Protein AF-A0A833SLP3-F1 (afdb_monomer_lite)

Foldseek 3Di:
DDDDDDPDDPPVPDPPVPDPPQDWDFDPPQDDPPPGTDTDRPPVPPDPVVQDDPVNVLVVVCVPPVQQDFDDWDFDQDPPPSDTDDIDTDTSVNVVVVVVVVVVVCCVVPVDDD

Structure (mmCIF, N/CA/C/O backbone):
data_AF-A0A833SLP3-F1
#
_entry.id   AF-A0A833SLP3-F1
#
loop_
_atom_site.group_PDB
_atom_site.id
_atom_site.type_symbol
_atom_site.label_atom_id
_atom_site.label_alt_id
_atom_site.label_comp_id
_atom_site.label_asym_id
_atom_site.label_entity_id
_atom_site.label_seq_id
_atom_site.pdbx_PDB_ins_code
_atom_site.Cartn_x
_atom_site.Cartn_y
_atom_site.Cartn_z
_atom_site.occupancy
_atom_site.B_iso_or_equiv
_atom_site.auth_seq_id
_atom_site.auth_comp_id
_atom_site.auth_asym_id
_atom_site.auth_atom_id
_atom_site.pdbx_PDB_model_num
ATOM 1 N N . MET A 1 1 ? 26.990 33.335 0.615 1.00 36.12 1 MET A N 1
ATOM 2 C CA . MET A 1 1 ? 26.023 33.212 1.726 1.00 36.12 1 MET A CA 1
ATOM 3 C C . MET A 1 1 ? 24.631 33.295 1.120 1.00 36.12 1 MET A C 1
ATOM 5 O O . MET A 1 1 ? 24.269 34.362 0.651 1.00 36.12 1 MET A O 1
ATOM 9 N N . GLY A 1 2 ? 23.921 32.172 0.991 1.00 31.83 2 GLY A N 1
ATOM 10 C CA . GLY A 1 2 ? 22.593 32.122 0.369 1.00 31.83 2 GLY A CA 1
ATOM 11 C C . GLY A 1 2 ? 21.547 31.756 1.412 1.00 31.83 2 GLY A C 1
ATOM 12 O O . GLY A 1 2 ? 21.496 30.610 1.852 1.00 31.83 2 GLY A O 1
ATOM 13 N N . SER A 1 3 ? 20.758 32.738 1.837 1.00 35.44 3 SER A N 1
ATOM 14 C CA . SER A 1 3 ? 19.625 32.562 2.740 1.00 35.44 3 SER A CA 1
ATOM 15 C C . SER A 1 3 ? 18.518 31.787 2.025 1.00 35.44 3 SER A C 1
ATOM 17 O O . SER A 1 3 ? 17.886 32.302 1.103 1.00 35.44 3 SER A O 1
ATOM 19 N N . SER A 1 4 ? 18.287 30.545 2.445 1.00 35.59 4 SER A N 1
ATOM 20 C CA . SER A 1 4 ? 17.100 29.788 2.048 1.00 35.59 4 SER A CA 1
ATOM 21 C C . SER A 1 4 ? 15.895 30.373 2.781 1.00 35.59 4 SER A C 1
ATOM 23 O O . SER A 1 4 ? 15.726 30.158 3.978 1.00 35.59 4 SER A O 1
ATOM 25 N N . PHE A 1 5 ? 15.084 31.163 2.080 1.00 35.94 5 PHE A N 1
ATOM 26 C CA . PHE A 1 5 ? 13.800 31.625 2.594 1.00 35.94 5 PHE A CA 1
ATOM 27 C C . PHE A 1 5 ? 12.824 30.445 2.599 1.00 35.94 5 PHE A C 1
ATOM 29 O O . PHE A 1 5 ? 12.491 29.894 1.552 1.00 35.94 5 PHE A O 1
ATOM 36 N N 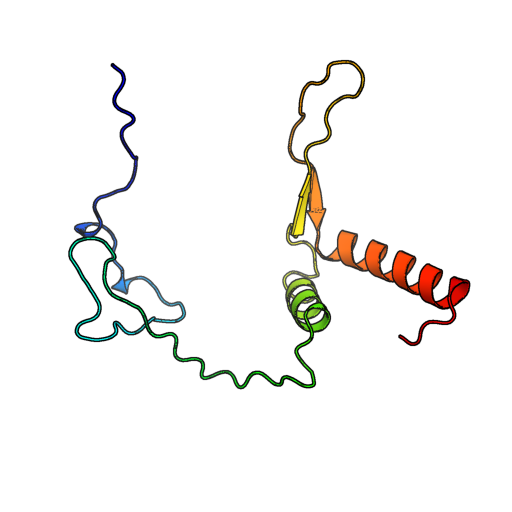. SER A 1 6 ? 12.390 30.045 3.794 1.00 42.50 6 SER A N 1
ATOM 37 C CA . SER A 1 6 ? 11.255 29.143 3.973 1.00 42.50 6 SER A CA 1
ATOM 38 C C . SER A 1 6 ? 10.001 29.832 3.431 1.00 42.50 6 SER A C 1
ATOM 40 O O . SER A 1 6 ? 9.643 30.913 3.891 1.00 42.50 6 SER A O 1
ATOM 42 N N . SER A 1 7 ? 9.334 29.226 2.449 1.00 48.97 7 SER A N 1
ATOM 43 C CA . SER A 1 7 ? 8.093 29.723 1.837 1.00 48.97 7 SER A CA 1
ATOM 44 C C . SER A 1 7 ? 6.855 29.512 2.724 1.00 48.97 7 SER A C 1
ATOM 46 O O . SER A 1 7 ? 5.748 29.336 2.216 1.00 48.97 7 SER A O 1
ATOM 48 N N . ALA A 1 8 ? 7.026 29.448 4.043 1.00 56.06 8 ALA A N 1
ATOM 49 C CA . ALA A 1 8 ? 5.923 29.256 4.967 1.00 56.06 8 ALA A CA 1
ATOM 50 C C . ALA A 1 8 ? 5.251 30.609 5.220 1.00 56.06 8 ALA A C 1
ATOM 52 O O . ALA A 1 8 ? 5.862 31.515 5.789 1.00 56.06 8 ALA A O 1
ATOM 53 N N . ALA A 1 9 ? 3.998 30.754 4.782 1.00 58.50 9 ALA A N 1
ATOM 54 C CA . ALA A 1 9 ? 3.167 31.881 5.184 1.00 58.50 9 ALA A CA 1
ATOM 55 C C . ALA A 1 9 ? 3.184 32.008 6.723 1.00 58.50 9 ALA A C 1
ATOM 57 O O . ALA A 1 9 ? 3.172 30.983 7.417 1.00 58.50 9 ALA A O 1
ATOM 58 N N . PRO A 1 10 ? 3.239 33.231 7.279 1.00 62.28 10 PRO A N 1
ATOM 59 C CA . PRO A 1 10 ? 3.225 33.419 8.723 1.00 62.28 10 PRO A CA 1
ATOM 60 C C . PRO A 1 10 ? 1.960 32.787 9.317 1.00 62.28 10 PRO A C 1
ATOM 62 O O . PRO A 1 10 ? 0.875 32.929 8.758 1.00 62.28 10 PRO A O 1
ATOM 65 N N . MET A 1 11 ? 2.090 32.102 10.461 1.00 55.31 11 MET A N 1
ATOM 66 C CA . MET A 1 11 ? 0.978 31.369 11.092 1.00 55.31 11 MET A CA 1
ATOM 67 C C . MET A 1 11 ? -0.267 32.233 11.347 1.00 55.31 11 MET A C 1
ATOM 69 O O . MET A 1 11 ? -1.371 31.702 11.377 1.00 55.31 11 MET A O 1
ATOM 73 N N . SER A 1 12 ? -0.111 33.554 11.480 1.00 62.12 12 SER A N 1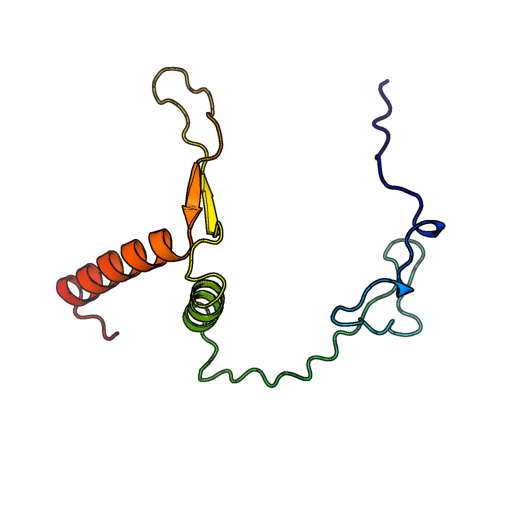
ATOM 74 C CA . SER A 1 12 ? -1.214 34.515 11.620 1.00 62.12 12 SER A CA 1
ATOM 75 C C . SER A 1 12 ? -2.123 34.625 10.390 1.00 62.12 12 SER A C 1
ATOM 77 O O . SER A 1 12 ? -3.221 35.160 10.503 1.00 62.12 12 SER A O 1
ATOM 79 N N . GLN A 1 13 ? -1.680 34.144 9.226 1.00 61.06 13 GLN A N 1
ATOM 80 C CA . GLN A 1 13 ? -2.451 34.122 7.978 1.00 61.06 13 GLN A CA 1
ATOM 81 C C . GLN A 1 13 ? -3.134 32.770 7.726 1.00 61.06 13 GLN A C 1
ATOM 83 O O . GLN A 1 13 ? -3.848 32.621 6.735 1.00 61.06 13 GLN A O 1
ATOM 88 N N . ILE A 1 14 ? -2.917 31.779 8.595 1.00 62.25 14 ILE A N 1
ATOM 89 C CA . ILE A 1 14 ? -3.554 30.469 8.486 1.00 62.25 14 ILE A CA 1
ATOM 90 C C . ILE A 1 14 ? -4.894 30.545 9.217 1.00 62.25 14 ILE A C 1
ATOM 92 O O . ILE A 1 14 ? -4.945 30.623 10.442 1.00 62.25 14 ILE A O 1
ATOM 96 N N . ASP A 1 15 ? -5.990 30.527 8.460 1.00 67.56 15 ASP A N 1
ATOM 97 C CA . ASP A 1 15 ? -7.336 30.425 9.022 1.00 67.56 15 AS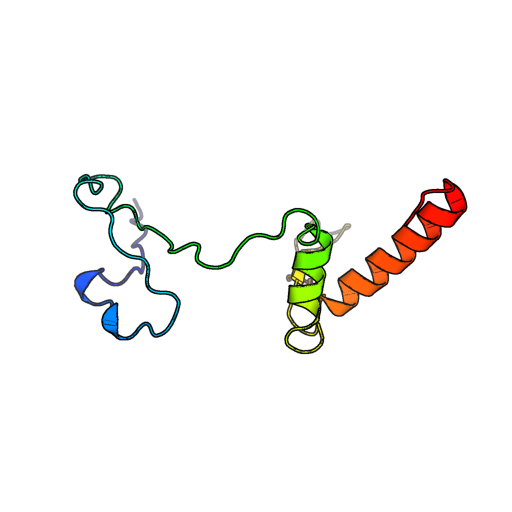P A CA 1
ATOM 98 C C . ASP A 1 15 ? -7.580 28.997 9.538 1.00 67.56 15 ASP A C 1
ATOM 100 O O . ASP A 1 15 ? -8.085 28.124 8.828 1.00 67.56 15 ASP A O 1
ATOM 104 N N . PHE A 1 16 ? -7.194 28.750 10.790 1.00 60.78 16 PHE A N 1
ATOM 105 C CA . PHE A 1 16 ? -7.416 27.472 11.468 1.00 60.78 16 PHE A CA 1
ATOM 106 C C . PHE A 1 16 ? -8.906 27.152 11.670 1.00 60.78 16 PHE A C 1
ATOM 108 O O . PHE A 1 16 ? -9.260 25.977 11.789 1.00 60.78 16 PHE A O 1
ATOM 115 N N . GLU A 1 17 ? -9.791 28.156 11.657 1.00 61.69 17 GLU A N 1
ATOM 116 C CA . GLU A 1 17 ? -11.234 27.947 11.821 1.00 61.69 17 GLU A CA 1
ATOM 117 C C . GLU A 1 17 ? -11.896 27.382 10.561 1.00 61.69 17 GLU A C 1
ATOM 119 O O . GLU A 1 17 ? -12.925 26.699 10.657 1.00 61.69 17 GLU A O 1
ATOM 124 N N . SER A 1 18 ? -11.272 27.566 9.393 1.00 68.69 18 SER A N 1
ATOM 125 C CA . SER A 1 18 ? -11.701 26.943 8.134 1.00 68.69 18 SER A CA 1
ATOM 126 C C . SER A 1 18 ? -11.594 25.408 8.140 1.00 68.69 18 SER A C 1
ATOM 128 O O . SER A 1 18 ? -12.266 24.731 7.354 1.00 68.69 18 SER A O 1
ATOM 130 N N . TYR A 1 19 ? -10.796 24.825 9.045 1.00 59.97 19 TYR A N 1
ATOM 131 C CA . TYR A 1 19 ? -10.603 23.381 9.114 1.00 59.97 19 TYR A CA 1
ATOM 132 C C . TYR A 1 19 ? -11.835 22.677 9.708 1.00 59.97 19 TYR A C 1
ATOM 134 O O . TYR A 1 19 ? -12.195 22.816 10.884 1.00 59.97 19 TYR A O 1
ATOM 142 N N . LYS A 1 20 ? -12.495 21.887 8.856 1.00 55.16 20 LYS A N 1
ATOM 143 C CA . LYS A 1 20 ? -13.678 21.066 9.175 1.00 55.16 20 LYS A CA 1
ATOM 144 C C . LYS A 1 20 ? -13.327 19.622 9.570 1.00 55.16 20 LYS A C 1
ATOM 146 O O . LYS A 1 20 ? -14.232 18.834 9.822 1.00 55.16 20 LYS A O 1
ATOM 151 N N . GLY A 1 21 ? -12.042 19.256 9.575 1.00 59.25 21 GLY A N 1
ATOM 152 C CA . GLY A 1 21 ? -11.582 17.926 9.984 1.00 59.25 21 GLY A CA 1
ATOM 153 C C . GLY A 1 21 ? -11.547 17.750 11.506 1.00 59.25 21 GLY A C 1
ATOM 154 O O . GLY A 1 21 ? -11.993 18.619 12.253 1.00 59.25 21 GLY A O 1
ATOM 155 N N . LEU A 1 22 ? -10.998 16.622 11.972 1.00 56.66 22 LEU A N 1
ATOM 156 C CA . LEU A 1 22 ? -10.804 16.340 13.402 1.00 56.66 22 LEU A CA 1
ATOM 157 C C . LEU A 1 22 ? -10.067 17.500 14.085 1.00 56.66 22 LEU A C 1
ATOM 159 O O . LEU A 1 22 ? -8.886 17.727 13.833 1.00 56.66 22 LEU A O 1
ATOM 163 N N . ARG A 1 23 ? -10.781 18.248 14.932 1.00 53.53 23 ARG A N 1
ATOM 164 C CA . ARG A 1 23 ? -10.220 19.387 15.658 1.00 53.53 23 ARG A CA 1
ATOM 165 C C . ARG A 1 23 ? -9.424 18.874 16.848 1.00 53.53 23 ARG A C 1
ATOM 167 O O . ARG A 1 23 ? -9.957 18.194 17.722 1.00 53.53 23 ARG A O 1
ATOM 174 N N . TYR A 1 24 ? -8.145 19.208 16.863 1.00 57.69 24 TYR A N 1
ATOM 175 C CA . TYR A 1 24 ? -7.280 18.942 17.994 1.00 57.69 24 TYR A CA 1
ATOM 176 C C . TYR A 1 24 ? -7.524 20.007 19.064 1.00 57.69 24 TYR A C 1
ATOM 178 O O . TYR A 1 24 ? -7.527 21.198 18.753 1.00 57.69 24 TYR A O 1
ATOM 186 N N . THR A 1 25 ? -7.731 19.609 20.317 1.00 58.34 25 THR A N 1
ATOM 187 C CA . THR A 1 25 ? -7.848 20.577 21.414 1.00 58.34 25 THR A CA 1
ATOM 188 C C . THR A 1 25 ? -6.461 20.899 21.949 1.00 58.34 25 THR A C 1
ATOM 190 O O . THR A 1 25 ? -5.654 20.001 22.182 1.00 58.34 25 THR A O 1
ATOM 193 N N . THR A 1 26 ? -6.139 22.178 22.121 1.00 62.09 26 THR A N 1
ATOM 194 C CA . THR A 1 26 ? -4.867 22.574 22.734 1.00 62.09 26 THR A CA 1
ATOM 195 C C . THR A 1 26 ? -4.840 22.126 24.194 1.00 62.09 26 THR A C 1
ATOM 197 O O . THR A 1 26 ? -5.801 22.313 24.942 1.00 62.09 26 THR A O 1
ATOM 200 N N . VAL A 1 27 ? -3.739 21.505 24.612 1.00 64.56 27 VAL A N 1
ATOM 201 C CA . VAL A 1 27 ? -3.503 21.170 26.016 1.00 64.56 27 VAL A CA 1
ATOM 202 C C . VAL A 1 27 ? -2.963 22.419 26.697 1.00 64.56 27 VAL A C 1
ATOM 204 O O . VAL A 1 27 ? -1.896 22.923 26.339 1.00 64.56 27 VAL A O 1
ATOM 207 N N . SER A 1 28 ? -3.699 22.935 27.677 1.00 68.62 28 SER A N 1
ATOM 208 C CA . SER A 1 28 ? -3.292 24.119 28.435 1.00 68.62 28 SER A CA 1
ATOM 209 C C . SER A 1 28 ? -1.889 23.943 29.034 1.00 68.62 28 SER A C 1
ATOM 211 O O . SER A 1 28 ? -1.558 22.869 29.530 1.00 68.62 28 SER A O 1
ATOM 213 N N . ASN A 1 29 ? -1.075 25.004 29.005 1.00 61.72 29 ASN A N 1
ATOM 214 C CA . ASN A 1 29 ? 0.267 25.069 29.609 1.00 61.72 29 ASN A CA 1
ATOM 215 C C . ASN A 1 29 ? 1.315 24.077 29.066 1.00 61.72 29 ASN A C 1
ATOM 217 O O . ASN A 1 29 ? 2.245 23.719 29.781 1.00 61.72 29 ASN A O 1
ATOM 221 N N . THR A 1 30 ? 1.197 23.647 27.808 1.00 63.38 30 THR A N 1
ATOM 222 C CA . THR A 1 30 ? 2.200 22.771 27.165 1.00 63.38 30 THR A CA 1
ATOM 223 C C . THR A 1 30 ? 3.027 23.450 26.079 1.00 63.38 30 THR A C 1
ATOM 225 O O . THR A 1 30 ? 3.989 22.865 25.599 1.00 63.38 30 THR A O 1
ATOM 228 N N . GLY A 1 31 ? 2.667 24.676 25.694 1.00 63.12 31 GLY A N 1
ATOM 229 C CA . GLY A 1 31 ? 3.441 25.454 24.738 1.00 63.12 31 GLY A CA 1
ATOM 230 C C . GLY A 1 31 ? 4.610 26.162 25.404 1.00 63.12 31 GLY A C 1
ATOM 231 O O . GLY A 1 31 ? 4.396 26.964 26.310 1.00 63.12 31 GLY A O 1
ATOM 232 N N . ASP A 1 32 ? 5.824 25.903 24.926 1.00 62.91 32 ASP A N 1
ATOM 233 C CA . ASP A 1 32 ? 6.998 26.731 25.203 1.00 62.91 32 ASP A CA 1
ATOM 234 C C . ASP A 1 32 ? 7.449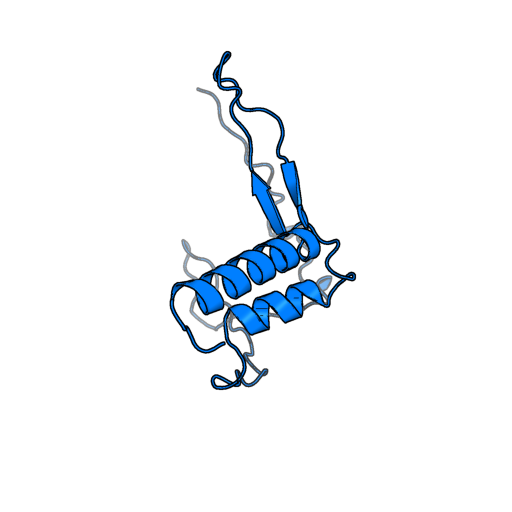 27.480 23.932 1.00 62.91 32 ASP A C 1
ATOM 236 O O . ASP A 1 32 ? 6.927 27.258 22.834 1.00 62.91 32 ASP A O 1
ATOM 240 N N . ALA A 1 33 ? 8.411 28.394 24.082 1.00 54.91 33 ALA A N 1
ATOM 241 C CA . ALA A 1 33 ? 8.918 29.226 22.986 1.00 54.91 33 ALA A CA 1
ATOM 242 C C . ALA A 1 33 ? 9.584 28.429 21.842 1.00 54.91 33 ALA A C 1
ATOM 244 O O . ALA A 1 33 ? 9.832 28.984 20.773 1.00 54.91 33 ALA A O 1
ATOM 245 N N . THR A 1 34 ? 9.877 27.148 22.062 1.00 59.78 34 THR A N 1
ATOM 246 C CA . THR A 1 34 ? 10.628 26.259 21.167 1.00 59.78 34 THR A CA 1
ATOM 247 C C . THR A 1 34 ? 9.765 25.183 20.502 1.00 59.78 34 THR A C 1
ATOM 249 O O . THR A 1 34 ? 10.067 24.793 19.377 1.00 59.78 34 THR A O 1
ATOM 252 N N . HIS A 1 35 ? 8.696 24.715 21.151 1.00 55.19 35 HIS A N 1
ATOM 253 C CA . HIS A 1 35 ? 7.967 23.503 20.757 1.00 55.19 35 HIS A CA 1
ATOM 254 C C . HIS A 1 35 ? 6.498 23.747 20.373 1.00 55.19 35 HIS A C 1
ATOM 256 O O . HIS A 1 35 ? 5.879 22.864 19.780 1.00 55.19 35 HIS A O 1
ATOM 262 N N . GLY A 1 36 ? 5.942 24.940 20.630 1.00 64.69 36 GLY A N 1
ATOM 263 C CA . GLY A 1 36 ? 4.531 25.232 20.350 1.00 64.69 36 GLY A CA 1
ATOM 264 C C . GLY A 1 36 ? 3.564 24.408 21.222 1.00 64.69 36 GLY A C 1
ATOM 265 O O . GLY A 1 36 ? 3.992 23.574 22.015 1.00 64.69 36 GLY A O 1
ATOM 266 N N . PRO A 1 37 ? 2.248 24.664 21.157 1.00 68.00 37 PRO A N 1
ATOM 267 C CA . PRO A 1 37 ? 1.279 23.990 22.020 1.00 68.00 37 PRO A CA 1
ATOM 268 C C . PRO A 1 37 ? 1.139 22.498 21.682 1.00 68.00 37 PRO A C 1
ATOM 270 O O . PRO A 1 37 ? 1.035 22.127 20.513 1.00 68.00 37 PRO A O 1
ATOM 273 N N . THR A 1 38 ? 1.042 21.645 22.706 1.00 66.31 38 THR A N 1
ATOM 274 C CA . THR A 1 38 ? 0.659 20.239 22.523 1.00 66.31 38 THR A CA 1
ATOM 275 C C . THR A 1 38 ? -0.832 20.151 22.235 1.00 66.31 38 THR A C 1
ATOM 277 O O . THR A 1 38 ? -1.660 20.831 22.842 1.00 66.31 38 THR A O 1
ATOM 280 N N . PHE A 1 39 ? -1.185 19.265 21.317 1.00 65.62 39 PHE A N 1
ATOM 281 C CA . PHE A 1 39 ? -2.545 19.050 20.857 1.00 65.62 39 PHE A CA 1
ATOM 282 C C . PHE A 1 39 ? -3.050 17.688 21.337 1.00 65.62 39 PHE A C 1
ATOM 284 O O . PHE A 1 39 ? -2.418 16.660 21.090 1.00 65.62 39 PHE A O 1
ATOM 291 N N . LYS A 1 40 ? -4.199 17.658 22.015 1.00 57.78 40 LYS A N 1
ATOM 292 C CA . LYS A 1 40 ? -4.888 16.422 22.382 1.00 57.78 40 LYS A CA 1
ATOM 293 C C . LYS A 1 40 ? -5.796 16.011 21.232 1.00 57.78 40 LYS A C 1
ATOM 295 O O . LYS A 1 40 ? -6.706 16.741 20.839 1.00 57.78 40 LYS A O 1
ATOM 300 N N . VAL A 1 41 ? -5.556 14.812 20.717 1.00 60.69 41 VAL A N 1
ATOM 301 C CA . VAL A 1 41 ? -6.521 14.111 19.872 1.00 60.69 41 VAL A CA 1
ATOM 302 C C . VAL A 1 41 ? -7.556 13.495 20.805 1.00 60.69 41 VAL A C 1
ATOM 304 O O . VAL A 1 41 ? -7.178 12.700 21.671 1.00 60.69 41 VAL A O 1
ATOM 307 N N . PRO A 1 42 ? -8.852 13.813 20.667 1.00 59.06 42 PRO A N 1
ATOM 308 C CA . PRO A 1 42 ? -9.886 12.971 21.236 1.00 59.06 42 PRO A CA 1
ATOM 309 C C . PRO A 1 42 ? -9.805 11.627 20.505 1.00 59.06 42 PRO A C 1
ATOM 311 O O . PRO A 1 42 ? -10.340 11.474 19.411 1.00 59.06 42 PRO A O 1
ATOM 314 N N . SER A 1 43 ? -9.083 10.656 21.066 1.00 57.31 43 SER A N 1
ATOM 315 C CA . SER A 1 43 ? -9.149 9.271 20.600 1.00 57.31 43 SER A CA 1
ATOM 316 C C . SER A 1 43 ? -10.474 8.684 21.080 1.00 57.31 43 SER A C 1
ATOM 318 O O . SER A 1 43 ? -10.521 7.922 22.038 1.00 57.31 43 SER A O 1
ATOM 320 N N . THR A 1 44 ? -11.579 9.134 20.485 1.00 59.38 44 THR A N 1
ATOM 321 C CA . THR A 1 44 ? -12.932 8.638 20.777 1.00 59.38 44 THR A CA 1
ATOM 322 C C . THR A 1 44 ? -13.256 7.367 20.008 1.00 59.38 44 THR A C 1
ATOM 324 O O . THR A 1 44 ? -14.298 6.766 20.247 1.00 59.38 44 THR A O 1
ATOM 327 N N . VAL A 1 45 ? -12.380 6.953 19.091 1.00 61.28 45 VAL A N 1
ATOM 328 C CA . VAL A 1 45 ? -12.515 5.680 18.397 1.00 61.28 45 VAL A CA 1
ATOM 329 C C . VAL A 1 45 ? -11.879 4.612 19.284 1.00 61.28 45 VAL A C 1
ATOM 331 O O . VAL A 1 45 ? -10.661 4.662 19.480 1.00 61.28 45 VAL A O 1
ATOM 334 N N . PRO A 1 46 ? -12.661 3.680 19.855 1.00 62.28 46 PRO A N 1
ATOM 335 C CA . PRO A 1 46 ? -12.085 2.527 20.525 1.00 62.28 46 PRO A CA 1
ATOM 336 C C . PRO A 1 46 ? -11.226 1.763 19.512 1.00 62.28 46 PRO A C 1
ATOM 338 O O . PRO A 1 46 ? -11.692 1.388 18.433 1.00 62.28 46 PRO A O 1
ATOM 341 N N . VAL A 1 47 ? -9.947 1.599 19.843 1.00 63.59 47 VAL A N 1
ATOM 342 C CA . VAL A 1 47 ? -9.042 0.708 19.120 1.00 63.59 47 VAL A CA 1
ATOM 343 C C . VAL A 1 47 ? -9.413 -0.696 19.565 1.00 63.59 47 VAL A C 1
ATOM 345 O O . VAL A 1 47 ? -9.188 -1.075 20.710 1.00 63.59 47 VAL A O 1
ATOM 348 N N . ASP A 1 48 ? -10.058 -1.435 18.675 1.00 72.06 48 ASP A N 1
ATOM 349 C CA . ASP A 1 48 ? -10.289 -2.859 18.866 1.00 72.06 48 ASP A CA 1
ATOM 350 C C . ASP A 1 48 ? -8.974 -3.585 18.573 1.00 72.06 48 ASP A C 1
ATOM 352 O O . ASP A 1 48 ? -8.667 -3.878 17.418 1.00 72.06 48 ASP A O 1
ATOM 356 N N . GLU A 1 49 ? -8.154 -3.787 19.603 1.00 68.69 49 GLU A N 1
ATOM 357 C CA . GLU A 1 49 ? -6.820 -4.383 19.462 1.00 68.69 49 GLU A CA 1
ATOM 358 C C . GLU A 1 49 ? -6.859 -5.817 18.909 1.00 68.69 49 GLU A C 1
ATOM 360 O O . GLU A 1 49 ? -5.897 -6.241 18.269 1.00 68.69 49 GLU A O 1
ATOM 365 N N . GLU A 1 50 ? -7.968 -6.547 19.088 1.00 70.56 50 GLU A N 1
ATOM 366 C CA . GLU A 1 50 ? -8.124 -7.903 18.546 1.00 70.56 50 GLU A CA 1
ATOM 367 C C . GLU A 1 50 ? -8.326 -7.896 17.025 1.00 70.56 50 GLU A C 1
ATOM 369 O O . GLU A 1 50 ? -7.864 -8.805 16.331 1.00 70.56 50 GLU A O 1
ATOM 374 N N . HIS A 1 51 ? -8.966 -6.856 16.483 1.00 67.75 51 HIS A N 1
ATOM 375 C CA . HIS A 1 51 ? -9.316 -6.784 15.060 1.00 67.75 51 HIS A CA 1
ATOM 376 C C . HIS A 1 51 ? -8.445 -5.796 14.266 1.00 67.75 51 HIS A C 1
ATOM 378 O O . HIS A 1 51 ? -8.242 -5.974 13.060 1.00 67.75 51 HIS A O 1
ATOM 384 N N . GLN A 1 52 ? -7.869 -4.779 14.913 1.00 72.88 52 GLN A N 1
ATOM 385 C CA . GLN A 1 52 ? -7.060 -3.732 14.279 1.00 72.88 52 GLN A CA 1
ATOM 386 C C . GLN A 1 52 ? -5.590 -4.135 14.130 1.00 72.88 52 GLN A C 1
ATOM 388 O O . GLN A 1 52 ? -4.669 -3.502 14.646 1.00 72.88 52 GLN A O 1
ATOM 393 N N . THR A 1 53 ? -5.350 -5.175 13.337 1.00 84.12 53 THR A N 1
ATOM 394 C CA . THR A 1 53 ? -3.997 -5.490 12.865 1.00 84.12 53 THR A CA 1
ATOM 395 C C . THR A 1 53 ? -3.499 -4.435 11.866 1.00 84.12 53 THR A C 1
ATOM 397 O O . THR A 1 53 ? -4.281 -3.745 11.206 1.00 84.12 53 THR A O 1
ATOM 400 N N . LEU A 1 54 ? -2.179 -4.336 11.664 1.00 85.12 54 LEU A N 1
ATOM 401 C CA . LEU A 1 54 ? -1.620 -3.501 10.586 1.00 85.12 54 LEU A CA 1
ATOM 402 C C . LEU A 1 54 ? -2.191 -3.887 9.212 1.00 85.12 54 LEU A C 1
ATOM 404 O O . LEU A 1 54 ? -2.436 -3.023 8.372 1.00 85.12 54 LEU A O 1
ATOM 408 N N . HIS A 1 55 ? -2.454 -5.181 9.011 1.00 87.69 55 HIS A N 1
ATOM 409 C CA . HIS A 1 55 ? -3.116 -5.686 7.816 1.00 87.69 55 HIS A CA 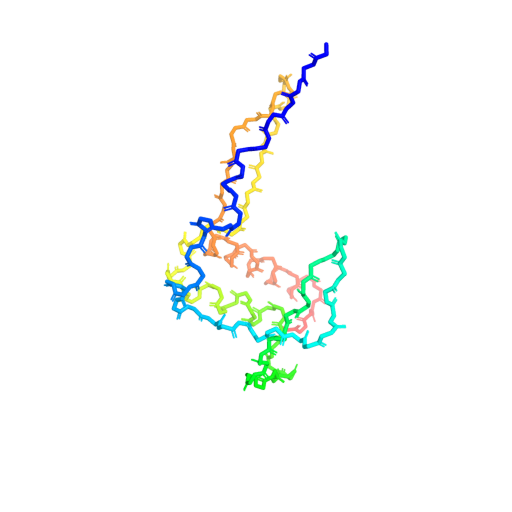1
ATOM 410 C C . HIS A 1 55 ? -4.558 -5.175 7.701 1.00 87.69 55 HIS A C 1
ATOM 412 O O . HIS A 1 55 ? -4.954 -4.708 6.636 1.00 87.69 55 HIS A O 1
ATOM 418 N N . TYR A 1 56 ? -5.326 -5.181 8.791 1.00 87.00 56 TYR A N 1
ATOM 419 C CA . TYR A 1 56 ? -6.669 -4.600 8.818 1.00 87.00 56 TYR A CA 1
ATOM 420 C C . TYR A 1 56 ? -6.655 -3.109 8.453 1.00 87.00 56 TYR A C 1
ATOM 422 O O . TYR A 1 56 ? -7.423 -2.668 7.599 1.00 87.00 56 TYR A O 1
ATOM 430 N N . ASN A 1 57 ? -5.717 -2.337 9.006 1.00 85.75 57 ASN A N 1
ATOM 431 C CA . ASN A 1 57 ? -5.559 -0.921 8.661 1.00 85.75 57 ASN A CA 1
ATOM 432 C C . ASN A 1 57 ? -5.215 -0.717 7.178 1.00 85.75 57 ASN A C 1
ATOM 434 O O . ASN A 1 57 ? -5.728 0.207 6.542 1.00 85.75 57 ASN A O 1
ATOM 438 N N . PHE A 1 58 ? -4.400 -1.604 6.601 1.00 89.38 58 PHE A N 1
ATOM 439 C CA . PHE A 1 58 ? -4.141 -1.612 5.163 1.00 89.38 58 PHE A CA 1
ATOM 440 C C . PHE A 1 58 ? -5.415 -1.899 4.352 1.00 89.38 58 PHE A C 1
ATOM 442 O O . PHE A 1 58 ? -5.675 -1.195 3.377 1.00 89.38 58 PHE A O 1
ATOM 449 N N . LEU A 1 59 ? -6.241 -2.868 4.765 1.00 89.50 59 LEU A N 1
ATOM 450 C CA . LEU A 1 59 ? -7.521 -3.169 4.109 1.00 89.50 59 LEU A CA 1
ATOM 451 C C . LEU A 1 59 ? -8.506 -1.994 4.186 1.00 89.50 59 LEU A C 1
ATOM 453 O O . LEU A 1 59 ? -9.206 -1.722 3.213 1.00 89.50 59 LEU A O 1
ATOM 457 N N . CYS A 1 60 ? -8.515 -1.249 5.291 1.00 87.06 60 CYS A N 1
ATOM 458 C CA . CYS A 1 60 ? -9.266 0.004 5.405 1.00 87.06 60 CYS A CA 1
ATOM 459 C C . CYS A 1 60 ? -8.757 1.084 4.437 1.00 87.06 60 CYS A C 1
ATOM 461 O O . CYS A 1 60 ? -9.532 1.916 3.973 1.00 87.06 60 CYS A O 1
ATOM 463 N N . GLY A 1 61 ? -7.458 1.103 4.130 1.00 84.81 61 GLY A N 1
ATOM 464 C CA . GLY A 1 61 ? -6.897 1.953 3.077 1.00 84.81 61 GLY A CA 1
ATOM 465 C C . GLY A 1 61 ? -7.305 1.488 1.678 1.00 84.81 61 GLY A C 1
ATOM 466 O O . GLY A 1 61 ? -7.683 2.314 0.851 1.00 84.81 61 GLY A O 1
ATOM 467 N N . LEU A 1 62 ? -7.285 0.173 1.446 1.00 89.62 62 LEU A N 1
ATOM 468 C CA . LEU A 1 62 ? -7.676 -0.470 0.190 1.00 89.62 62 LEU A CA 1
ATOM 469 C C . LEU A 1 62 ? -9.159 -0.261 -0.145 1.00 89.62 62 LEU A C 1
ATOM 471 O O . LEU A 1 62 ? -9.490 -0.064 -1.308 1.00 89.62 62 LEU A O 1
ATOM 475 N N . SER A 1 63 ? -10.055 -0.296 0.845 1.00 87.62 63 SER A N 1
ATOM 476 C CA . SER A 1 63 ? -11.497 -0.117 0.616 1.00 87.62 63 SER A CA 1
ATOM 477 C C . SER A 1 63 ? -11.868 1.301 0.173 1.00 87.62 63 SER A C 1
ATOM 479 O O . SER A 1 63 ? -12.945 1.523 -0.379 1.00 87.62 63 SER A O 1
ATOM 481 N N . ARG A 1 64 ? -10.978 2.274 0.388 1.00 85.06 64 ARG A N 1
ATOM 482 C CA . ARG A 1 64 ? -11.168 3.657 -0.050 1.00 85.06 64 ARG A CA 1
ATOM 483 C C . ARG A 1 64 ? -10.746 3.782 -1.505 1.00 85.06 64 ARG A C 1
ATOM 485 O O . ARG A 1 64 ? -9.672 3.322 -1.883 1.00 85.06 64 ARG A O 1
ATOM 492 N N . GLU A 1 65 ? -11.580 4.448 -2.302 1.00 86.06 65 GLU A N 1
ATOM 493 C CA . GLU A 1 65 ? -11.293 4.725 -3.720 1.00 86.06 65 GLU A CA 1
ATOM 494 C C . GLU A 1 65 ? -10.972 3.445 -4.517 1.00 86.06 65 GLU A C 1
ATOM 496 O O . GLU A 1 65 ? -10.149 3.465 -5.433 1.00 86.06 65 GLU A O 1
ATOM 501 N N . GLU A 1 66 ? -11.572 2.315 -4.119 1.00 88.56 66 GLU A N 1
ATOM 502 C CA . GLU A 1 66 ? -11.390 0.997 -4.749 1.00 88.56 66 GLU A CA 1
ATOM 503 C C . GLU A 1 66 ? -9.912 0.586 -4.895 1.00 88.56 66 GLU A C 1
ATOM 505 O O . GLU A 1 66 ? -9.512 -0.104 -5.831 1.00 88.56 66 GLU A O 1
ATOM 510 N N . GLY A 1 67 ? -9.062 1.043 -3.974 1.00 86.25 67 GLY A N 1
ATOM 511 C CA . GLY A 1 67 ? -7.645 0.706 -3.959 1.00 86.25 67 GLY A CA 1
ATOM 512 C C . GLY A 1 67 ? -6.804 1.429 -5.009 1.00 86.25 67 GLY A C 1
ATOM 513 O O . GLY A 1 67 ? -5.611 1.141 -5.109 1.00 86.25 67 GLY A O 1
ATOM 514 N N . THR A 1 68 ? -7.371 2.378 -5.759 1.00 92.00 68 THR A N 1
ATOM 515 C CA . THR A 1 68 ? -6.668 3.135 -6.817 1.00 92.00 68 THR A CA 1
ATOM 516 C C . THR A 1 68 ? -5.693 4.181 -6.271 1.00 92.00 68 THR A C 1
ATOM 518 O O . THR A 1 68 ? -4.791 4.643 -6.979 1.00 92.00 68 THR A O 1
ATOM 521 N N . ARG A 1 69 ? -5.819 4.531 -4.987 1.00 91.06 69 ARG A N 1
ATOM 522 C CA . ARG A 1 69 ? -4.924 5.469 -4.314 1.00 91.06 69 ARG A CA 1
ATOM 523 C C . ARG A 1 69 ? -3.477 4.970 -4.352 1.00 91.06 69 ARG A C 1
ATOM 525 O O . ARG A 1 69 ? -3.188 3.796 -4.125 1.00 91.06 69 ARG A O 1
ATOM 532 N N . ARG A 1 70 ? -2.536 5.884 -4.600 1.00 91.62 70 ARG A N 1
ATOM 533 C CA . ARG A 1 70 ? -1.094 5.590 -4.559 1.00 91.62 70 ARG A CA 1
ATOM 534 C C . ARG A 1 70 ? -0.678 5.217 -3.131 1.00 91.62 70 ARG A C 1
ATOM 536 O O . ARG A 1 70 ? -0.963 5.962 -2.196 1.00 91.62 70 ARG A O 1
ATOM 543 N N . CYS A 1 71 ? -0.010 4.076 -2.988 1.00 89.44 71 CYS A N 1
ATOM 544 C CA . CYS A 1 71 ? 0.388 3.486 -1.711 1.00 89.44 71 CYS A CA 1
ATOM 545 C C . CYS A 1 71 ? 1.910 3.550 -1.512 1.00 89.44 71 CYS A C 1
ATOM 547 O O . CYS A 1 71 ? 2.380 4.142 -0.546 1.00 89.44 71 CYS A O 1
ATOM 549 N N . TYR A 1 72 ? 2.686 3.029 -2.470 1.00 88.69 72 TYR A N 1
ATOM 550 C CA . TYR A 1 72 ? 4.152 3.013 -2.405 1.00 88.69 72 TYR A CA 1
ATOM 551 C C . TYR A 1 72 ? 4.773 3.609 -3.662 1.00 88.69 72 TYR A C 1
ATOM 553 O O . TYR A 1 72 ? 4.416 3.235 -4.777 1.00 88.69 72 TYR A O 1
ATOM 561 N N . GLY A 1 73 ? 5.732 4.513 -3.483 1.00 90.12 73 GLY A N 1
ATOM 562 C CA . GLY A 1 73 ? 6.555 5.056 -4.558 1.00 90.12 73 GLY A CA 1
ATOM 563 C C . GLY A 1 73 ? 7.948 4.443 -4.520 1.00 90.12 73 GLY A C 1
ATOM 564 O O . GLY A 1 73 ? 8.544 4.334 -3.451 1.00 90.12 73 GLY A O 1
ATOM 565 N N . ARG A 1 74 ? 8.489 4.069 -5.679 1.00 86.50 74 ARG A N 1
ATOM 566 C CA . ARG A 1 74 ? 9.909 3.728 -5.818 1.00 86.50 74 ARG A CA 1
ATOM 567 C C . ARG A 1 74 ? 10.519 4.466 -6.996 1.00 86.50 74 ARG A C 1
ATOM 569 O O . ARG A 1 74 ? 9.900 4.543 -8.059 1.00 86.50 74 ARG A O 1
ATOM 576 N N . CYS A 1 75 ? 11.747 4.933 -6.831 1.00 85.06 75 CYS A N 1
ATOM 577 C CA . CYS A 1 75 ? 12.581 5.302 -7.963 1.00 85.06 75 CYS A CA 1
ATOM 578 C C . CYS A 1 75 ? 13.465 4.115 -8.319 1.00 85.06 75 CYS A C 1
ATOM 580 O O . CYS A 1 75 ? 14.112 3.530 -7.453 1.00 85.06 75 CYS A O 1
ATOM 582 N N . MET A 1 76 ? 13.471 3.745 -9.593 1.00 77.75 76 MET A N 1
ATOM 583 C CA . MET A 1 76 ? 14.414 2.756 -10.099 1.00 77.75 76 MET A CA 1
ATOM 584 C C . MET A 1 76 ? 15.648 3.523 -10.566 1.00 77.75 76 MET A C 1
ATOM 586 O O . MET A 1 76 ? 15.524 4.438 -11.382 1.00 77.75 76 MET A O 1
ATOM 590 N N . ALA A 1 77 ? 16.814 3.177 -10.026 1.00 82.94 77 ALA A N 1
ATOM 591 C CA . ALA A 1 77 ? 18.068 3.588 -10.634 1.00 82.94 77 ALA A CA 1
ATOM 592 C C . ALA A 1 77 ? 18.254 2.778 -11.919 1.00 82.94 77 ALA A C 1
ATOM 594 O O . ALA A 1 77 ? 18.048 1.560 -11.917 1.00 82.94 77 ALA A O 1
ATOM 595 N N . ASP A 1 78 ? 18.610 3.447 -13.008 1.00 79.56 78 ASP A N 1
ATOM 596 C CA . ASP A 1 78 ? 19.056 2.751 -14.206 1.00 79.56 78 ASP A CA 1
ATOM 597 C C . ASP A 1 78 ? 20.372 2.019 -13.879 1.00 79.56 78 ASP A C 1
ATOM 599 O O . ASP A 1 78 ? 21.334 2.666 -13.454 1.00 79.56 78 ASP A O 1
ATOM 603 N N . PRO A 1 79 ? 20.437 0.683 -14.036 1.00 78.94 79 PRO A N 1
ATOM 604 C CA . PRO A 1 79 ? 21.629 -0.086 -13.699 1.00 78.94 79 PRO A CA 1
ATOM 605 C C . PRO A 1 79 ? 22.857 0.297 -14.536 1.00 78.94 79 PRO A C 1
ATOM 607 O O . PRO A 1 79 ? 23.975 0.026 -14.101 1.00 78.94 79 PRO A O 1
ATOM 610 N N . VAL A 1 80 ? 22.674 0.921 -15.706 1.00 85.62 80 VAL A N 1
ATOM 611 C CA . VAL A 1 80 ? 23.780 1.309 -16.593 1.00 85.62 80 VAL A CA 1
ATOM 612 C C . VAL A 1 80 ? 24.233 2.744 -16.330 1.00 85.62 80 VAL A C 1
ATOM 614 O O . VAL A 1 80 ? 25.426 2.981 -16.153 1.00 85.62 80 VAL A O 1
ATOM 617 N N . SER A 1 81 ? 23.309 3.708 -16.276 1.00 83.56 81 SER A N 1
ATOM 618 C CA . SER A 1 81 ? 23.662 5.126 -16.083 1.00 83.56 81 SER A CA 1
ATOM 619 C C . SER A 1 81 ? 23.749 5.568 -14.617 1.00 83.56 81 SER A C 1
ATOM 621 O O . SER A 1 81 ? 24.173 6.692 -14.351 1.00 83.56 81 SER A O 1
ATOM 623 N N . GLN A 1 82 ? 23.323 4.723 -13.669 1.00 78.38 82 GLN A N 1
ATOM 624 C CA . GLN A 1 82 ? 23.154 5.037 -12.240 1.00 78.38 82 GLN A CA 1
ATOM 625 C C . GLN A 1 82 ? 22.266 6.259 -11.952 1.00 78.38 82 GLN A C 1
ATOM 627 O O . GLN A 1 82 ? 22.184 6.721 -10.812 1.00 78.38 82 GLN A O 1
ATOM 632 N N . GLN A 1 83 ? 21.556 6.780 -12.955 1.00 80.62 83 GLN A N 1
ATOM 633 C CA . GLN A 1 83 ? 20.632 7.884 -12.761 1.00 80.62 83 GLN A CA 1
ATOM 634 C C . GLN A 1 83 ? 19.325 7.379 -12.156 1.00 80.62 83 GLN A C 1
ATOM 636 O O . GLN A 1 83 ? 18.764 6.359 -12.562 1.00 80.62 83 GLN A O 1
ATOM 641 N N . VAL A 1 84 ? 18.835 8.113 -11.161 1.00 82.25 84 VAL A N 1
ATOM 642 C CA . VAL A 1 84 ? 17.570 7.820 -10.491 1.00 82.25 84 VAL A CA 1
ATOM 643 C C . VAL A 1 84 ? 16.438 8.430 -11.315 1.00 82.25 84 VAL A C 1
ATOM 645 O O . VAL A 1 84 ? 16.340 9.650 -11.435 1.00 82.25 84 VAL A O 1
ATOM 648 N N . GLY A 1 85 ? 15.602 7.573 -11.906 1.00 80.06 85 GLY A N 1
ATOM 649 C CA . GLY A 1 85 ? 14.460 7.992 -12.719 1.00 80.06 85 GLY A CA 1
ATOM 650 C C . GLY A 1 85 ? 13.290 8.551 -11.901 1.00 80.06 85 GLY A C 1
ATOM 651 O O . GLY A 1 85 ? 13.351 8.694 -10.678 1.00 80.06 85 GLY A O 1
ATOM 652 N N . THR A 1 86 ? 12.183 8.843 -12.586 1.00 85.19 86 THR A N 1
ATOM 653 C CA . THR A 1 86 ? 10.952 9.330 -11.950 1.00 85.19 86 THR A CA 1
ATOM 654 C C . THR A 1 86 ? 10.323 8.286 -11.021 1.00 85.19 86 THR A C 1
ATOM 656 O O . THR A 1 86 ? 10.479 7.074 -11.197 1.00 85.19 86 THR A O 1
ATOM 659 N N . TYR A 1 87 ? 9.576 8.763 -10.019 1.00 84.88 87 TYR A N 1
ATOM 660 C CA . TYR A 1 87 ? 8.851 7.892 -9.098 1.00 84.88 87 TYR A CA 1
ATOM 661 C C . TYR A 1 87 ? 7.791 7.074 -9.833 1.00 84.88 87 TYR A C 1
ATOM 663 O O . TYR A 1 87 ? 6.833 7.616 -10.392 1.00 84.88 87 TYR A O 1
ATOM 671 N N . ARG A 1 88 ? 7.913 5.750 -9.739 1.00 88.56 88 ARG A N 1
ATOM 672 C CA . ARG A 1 88 ? 6.845 4.822 -10.093 1.00 88.56 88 ARG A CA 1
ATOM 673 C C . ARG A 1 88 ? 6.036 4.501 -8.847 1.00 88.56 88 ARG A C 1
ATOM 675 O O . ARG A 1 88 ? 6.582 4.031 -7.850 1.00 88.56 88 ARG A O 1
ATOM 682 N N . TRP A 1 89 ? 4.732 4.719 -8.937 1.00 92.12 89 TRP A N 1
ATOM 683 C CA . TRP A 1 89 ? 3.794 4.460 -7.855 1.00 92.12 89 TRP A CA 1
ATOM 684 C C . TRP A 1 89 ? 3.091 3.120 -8.052 1.00 92.12 89 TRP A C 1
ATOM 686 O O . TRP A 1 89 ? 2.726 2.767 -9.171 1.00 92.12 89 TRP A O 1
ATOM 696 N N . LEU A 1 90 ? 2.911 2.395 -6.956 1.00 92.62 90 LEU A N 1
ATOM 697 C CA . LEU A 1 90 ? 2.019 1.252 -6.836 1.00 92.62 90 LEU A CA 1
ATOM 698 C C . LEU A 1 90 ? 0.774 1.694 -6.075 1.00 92.62 90 LEU A C 1
ATOM 700 O O . LEU A 1 90 ? 0.871 2.449 -5.098 1.00 92.62 90 LEU A O 1
ATOM 704 N N . THR A 1 91 ? -0.380 1.233 -6.530 1.00 95.06 91 THR A N 1
ATOM 705 C CA . THR A 1 91 ? -1.663 1.472 -5.867 1.00 95.06 91 THR A CA 1
ATOM 706 C C . THR A 1 91 ? -1.867 0.508 -4.694 1.00 95.06 91 THR A C 1
ATOM 708 O O . THR A 1 91 ? -1.118 -0.461 -4.542 1.00 95.06 91 THR A O 1
ATOM 711 N N . TYR A 1 92 ? -2.866 0.757 -3.844 1.00 94.81 92 TYR A N 1
ATOM 712 C CA . TYR A 1 92 ? -3.250 -0.210 -2.807 1.00 94.81 92 TYR A CA 1
ATOM 713 C C . TYR A 1 92 ? -3.660 -1.552 -3.426 1.00 94.81 92 TYR A C 1
ATOM 715 O O . TYR A 1 92 ? -3.274 -2.598 -2.905 1.00 94.81 92 TYR A O 1
ATOM 723 N N . ALA A 1 93 ? -4.371 -1.527 -4.557 1.00 94.56 93 ALA A N 1
ATOM 724 C CA . ALA A 1 93 ? -4.755 -2.731 -5.287 1.00 94.56 93 ALA A CA 1
ATOM 725 C C . ALA A 1 93 ? -3.527 -3.525 -5.768 1.00 94.56 93 ALA A C 1
ATOM 727 O O . ALA A 1 93 ? -3.427 -4.720 -5.493 1.00 94.56 93 ALA A O 1
ATOM 728 N N . ASP A 1 94 ? -2.543 -2.858 -6.387 1.00 95.06 94 ASP A N 1
ATOM 729 C CA . ASP A 1 94 ? -1.305 -3.514 -6.846 1.00 95.06 94 ASP A CA 1
ATOM 730 C C . ASP A 1 94 ? -0.549 -4.193 -5.697 1.00 95.06 94 ASP A C 1
ATOM 732 O O . ASP A 1 94 ? 0.010 -5.283 -5.847 1.00 95.06 94 ASP A O 1
ATOM 736 N N . VAL A 1 95 ? -0.499 -3.525 -4.543 1.00 94.50 95 VAL A N 1
ATOM 737 C CA . VAL A 1 95 ? 0.198 -4.027 -3.356 1.00 94.50 95 VAL A CA 1
ATOM 738 C C . VAL A 1 95 ? -0.562 -5.196 -2.742 1.00 94.50 95 VAL A C 1
ATOM 740 O O . VAL A 1 95 ? 0.069 -6.195 -2.396 1.00 94.50 95 VAL A O 1
ATOM 743 N N . LYS A 1 96 ? -1.897 -5.120 -2.663 1.00 94.94 96 LYS A N 1
ATOM 744 C CA . LYS A 1 96 ? -2.737 -6.207 -2.146 1.00 94.94 96 LYS A CA 1
ATOM 745 C C . LYS A 1 96 ? -2.555 -7.485 -2.956 1.00 94.94 96 LYS A C 1
ATOM 747 O O . LYS A 1 96 ? -2.293 -8.523 -2.358 1.00 94.94 96 LYS A O 1
ATOM 752 N N . THR A 1 97 ? -2.624 -7.395 -4.283 1.00 95.44 97 THR A N 1
ATOM 753 C CA . THR A 1 97 ? -2.449 -8.555 -5.169 1.00 95.44 97 THR A CA 1
ATOM 754 C C . THR A 1 97 ? -1.101 -9.229 -4.931 1.00 95.44 97 THR A C 1
ATOM 756 O O . THR A 1 97 ? -1.043 -10.422 -4.652 1.00 95.44 97 THR A O 1
ATOM 759 N N . ARG A 1 98 ? -0.007 -8.454 -4.914 1.00 94.88 98 ARG A N 1
ATOM 760 C CA . ARG A 1 98 ? 1.336 -9.005 -4.653 1.00 94.88 98 ARG A CA 1
ATOM 761 C C . ARG A 1 98 ? 1.459 -9.640 -3.274 1.00 94.88 98 ARG A C 1
ATOM 763 O O . ARG A 1 98 ? 2.150 -10.642 -3.117 1.00 94.88 98 ARG A O 1
ATOM 770 N N . MET A 1 99 ? 0.837 -9.034 -2.269 1.00 93.69 99 MET A N 1
ATOM 771 C CA . MET A 1 99 ? 0.859 -9.552 -0.908 1.00 93.69 99 MET A CA 1
ATOM 772 C C . MET A 1 99 ? 0.086 -10.872 -0.803 1.00 93.69 99 MET A C 1
ATOM 774 O O . MET A 1 99 ? 0.564 -11.785 -0.136 1.00 93.69 99 MET A O 1
ATOM 778 N N . ASP A 1 100 ? -1.054 -11.004 -1.487 1.00 94.38 100 ASP A N 1
ATOM 779 C CA . ASP A 1 100 ? -1.810 -12.260 -1.546 1.00 94.38 100 ASP A CA 1
ATOM 780 C C . ASP A 1 100 ? -1.033 -13.371 -2.257 1.00 94.38 100 ASP A C 1
ATOM 782 O O . ASP A 1 100 ? -1.033 -14.508 -1.776 1.00 94.38 100 ASP A O 1
ATOM 786 N N . ASP A 1 101 ? -0.347 -13.049 -3.356 1.00 95.31 101 ASP A N 1
ATOM 787 C CA . ASP A 1 101 ? 0.489 -14.005 -4.089 1.00 95.31 101 ASP A CA 1
ATOM 788 C C . ASP A 1 101 ? 1.627 -14.530 -3.200 1.00 95.31 101 ASP A C 1
ATOM 790 O O . ASP A 1 101 ? 1.842 -15.740 -3.090 1.00 95.31 101 ASP A O 1
ATOM 794 N N . LEU A 1 102 ? 2.320 -13.622 -2.501 1.00 94.31 102 LEU A N 1
ATOM 795 C CA . LEU A 1 102 ? 3.390 -13.972 -1.565 1.00 94.31 102 LEU A CA 1
ATOM 796 C C . LEU A 1 102 ? 2.867 -14.784 -0.381 1.00 94.31 102 LEU A C 1
ATOM 798 O O . LEU A 1 102 ? 3.449 -15.816 -0.052 1.00 94.31 102 LEU A O 1
ATOM 802 N N . ALA A 1 103 ? 1.765 -14.355 0.237 1.00 92.56 103 ALA A N 1
ATOM 803 C CA . ALA A 1 103 ? 1.158 -15.070 1.354 1.00 92.56 103 ALA A CA 1
ATOM 804 C C . ALA A 1 103 ? 0.744 -16.487 0.941 1.00 92.56 103 ALA A C 1
ATOM 806 O O . ALA A 1 103 ? 1.043 -17.440 1.654 1.00 92.56 103 ALA A O 1
ATOM 807 N N . SER A 1 104 ? 0.142 -16.645 -0.240 1.00 91.62 104 SER A N 1
ATOM 808 C CA . SER A 1 104 ? -0.244 -17.957 -0.775 1.00 91.62 104 SER A CA 1
ATOM 809 C C . SER A 1 104 ? 0.976 -18.853 -1.002 1.00 91.62 104 SER A C 1
ATOM 811 O O . SER A 1 104 ? 0.976 -20.015 -0.587 1.00 91.62 104 SER A O 1
ATOM 813 N N . GLY A 1 105 ? 2.047 -18.306 -1.587 1.00 93.12 105 GLY A N 1
ATOM 814 C CA . GLY A 1 105 ? 3.309 -19.023 -1.768 1.00 93.12 105 GLY A CA 1
ATOM 815 C C . GLY A 1 105 ? 3.952 -19.437 -0.443 1.00 93.12 105 GLY A C 1
ATOM 816 O O . GLY A 1 105 ? 4.405 -20.572 -0.305 1.00 93.12 105 GLY A O 1
ATOM 817 N N . MET A 1 106 ? 3.941 -18.555 0.558 1.00 93.19 106 MET A N 1
ATOM 818 C CA . MET A 1 106 ? 4.500 -18.831 1.883 1.00 93.19 106 MET A CA 1
ATOM 819 C C . MET A 1 106 ? 3.671 -19.847 2.672 1.00 93.19 106 MET A C 1
ATOM 821 O O . MET A 1 106 ? 4.242 -20.743 3.291 1.00 93.19 106 MET A O 1
ATOM 825 N N . THR A 1 107 ? 2.341 -19.759 2.626 1.00 93.88 107 THR A N 1
ATOM 826 C CA . THR A 1 107 ? 1.451 -20.765 3.218 1.00 93.88 107 THR A CA 1
ATOM 827 C C . THR A 1 107 ? 1.715 -22.141 2.614 1.00 93.88 107 THR A C 1
ATOM 829 O O . THR A 1 107 ? 1.819 -23.113 3.357 1.00 93.88 107 THR A O 1
ATOM 832 N N . HIS A 1 108 ? 1.900 -22.231 1.294 1.00 92.31 108 HIS A N 1
ATOM 833 C CA . HIS A 1 108 ? 2.206 -23.499 0.634 1.00 92.31 108 HIS A CA 1
ATOM 834 C C . HIS A 1 108 ? 3.612 -24.023 0.976 1.00 92.31 108 HIS A C 1
ATOM 836 O O . HIS A 1 108 ? 3.770 -25.194 1.308 1.00 92.31 108 HIS A O 1
ATOM 842 N N . ALA A 1 109 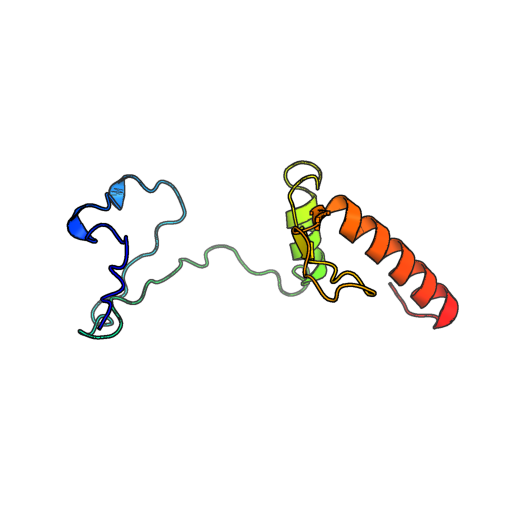? 4.640 -23.172 0.904 1.00 95.25 109 ALA A N 1
ATOM 843 C CA . ALA A 1 109 ? 6.033 -23.583 1.096 1.00 95.25 109 ALA A CA 1
ATOM 844 C C . ALA A 1 109 ? 6.388 -23.889 2.560 1.00 95.25 109 ALA A C 1
ATOM 846 O O . ALA A 1 109 ? 7.208 -24.765 2.822 1.00 95.25 109 ALA A O 1
ATOM 847 N N . PHE A 1 110 ? 5.781 -23.169 3.506 1.00 94.38 110 PHE A N 1
ATOM 848 C CA . PHE A 1 110 ? 6.155 -23.210 4.922 1.00 94.38 110 PHE A CA 1
ATOM 849 C C . PHE A 1 110 ? 5.023 -23.686 5.843 1.00 94.38 110 PHE A C 1
ATOM 851 O O . PHE A 1 110 ? 5.189 -23.665 7.060 1.00 94.38 110 PHE A O 1
ATOM 858 N N . MET A 1 111 ? 3.878 -24.105 5.290 1.00 90.75 111 MET A N 1
ATOM 859 C CA . MET A 1 111 ? 2.699 -24.566 6.045 1.00 90.75 111 MET A CA 1
ATOM 860 C C . MET A 1 111 ? 2.204 -23.556 7.095 1.00 90.75 111 MET A C 1
ATOM 862 O O . MET A 1 111 ? 1.692 -23.924 8.154 1.00 90.75 111 MET A O 1
ATOM 866 N N . LEU A 1 112 ? 2.365 -22.262 6.810 1.00 87.81 112 LEU A N 1
ATOM 867 C CA . LEU A 1 112 ? 1.925 -21.193 7.701 1.00 87.81 112 LEU A CA 1
ATOM 868 C C . LEU A 1 112 ? 0.400 -21.091 7.704 1.00 87.81 112 LEU A C 1
ATOM 870 O O . LEU A 1 112 ? -0.238 -21.120 6.650 1.00 87.81 112 LEU A O 1
ATOM 874 N N . LYS A 1 113 ? -0.179 -20.914 8.894 1.00 81.56 113 LYS A N 1
ATOM 875 C CA . LYS A 1 113 ? -1.598 -20.581 9.034 1.00 81.56 113 LYS A CA 1
ATOM 876 C C . LYS A 1 113 ? -1.815 -19.128 8.624 1.00 81.56 113 LYS A C 1
ATOM 878 O O . LYS A 1 113 ? -0.996 -18.270 8.946 1.00 81.56 113 LYS A O 1
ATOM 883 N N . ARG A 1 114 ? -2.894 -18.904 7.884 1.00 68.75 114 ARG A N 1
ATOM 884 C CA . ARG A 1 114 ? -3.327 -17.581 7.444 1.00 68.75 114 ARG A CA 1
ATOM 885 C C . ARG A 1 114 ? -4.152 -16.900 8.525 1.00 68.75 114 ARG A C 1
ATOM 887 O O . ARG A 1 114 ? -4.859 -17.639 9.247 1.00 68.75 114 ARG A O 1
#

Radius of gyration: 22.13 Å; chains: 1; bounding box: 40×59×46 Å

Sequence (114 aa):
MGSSFSSAAPMSQIDFESYKGLRYTTVSNTGDATHGPTFKVPSTVPVDEEHQTLHYNFLCGLSREEGTRRCYGRCMADPVSQQVGTYRWLTYADVKTRMDDLASGMTHAFMLKR

pLDDT: mean 74.92, std 16.61, range [31.83, 95.44]

Secondary structure (DSSP, 8-state):
----------GGG--GGG--S-PPEEPTT---TTT---EE----S---TTT--HHHHHHHHHTGGGG-SEEEEEEEEPTTT--EEEEEEEEHHHHHHHHHHHHHHHHHHH----

Organism: Phytophthora infestans (NCBI:txid4787)